Protein AF-A0A924I2G2-F1 (afdb_monomer_lite)

Structure (mmCIF, N/CA/C/O backbone):
data_AF-A0A924I2G2-F1
#
_entry.id   AF-A0A924I2G2-F1
#
loop_
_atom_site.group_PDB
_atom_site.id
_atom_site.type_symbol
_atom_site.label_atom_id
_atom_site.label_alt_id
_atom_site.label_comp_id
_atom_site.label_asym_id
_atom_site.label_entity_id
_atom_site.label_seq_id
_atom_site.pdbx_PDB_ins_code
_atom_site.Cartn_x
_atom_site.Cartn_y
_atom_site.Cartn_z
_atom_site.occupancy
_atom_s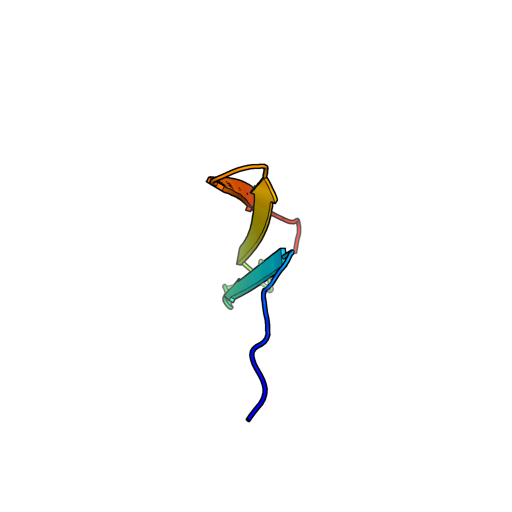ite.B_iso_or_equiv
_atom_site.auth_seq_id
_atom_site.auth_comp_id
_atom_site.auth_asym_id
_atom_site.auth_atom_id
_atom_site.pdbx_PDB_model_num
ATOM 1 N N . GLY A 1 1 ? -26.357 -6.639 5.017 1.00 88.06 1 GLY A N 1
ATOM 2 C CA . GLY A 1 1 ? -25.305 -6.366 4.018 1.00 88.06 1 GLY A CA 1
ATOM 3 C C . GLY A 1 1 ? -24.059 -5.895 4.733 1.00 88.06 1 GLY A C 1
ATOM 4 O O . GLY A 1 1 ? -24.185 -5.364 5.829 1.00 88.06 1 GLY A O 1
ATOM 5 N N . TRP A 1 2 ? -22.887 -6.091 4.138 1.00 94.81 2 TRP A N 1
ATOM 6 C CA . TRP A 1 2 ? -21.605 -5.705 4.733 1.00 94.81 2 TRP A CA 1
ATOM 7 C C . TRP A 1 2 ? -20.924 -4.634 3.885 1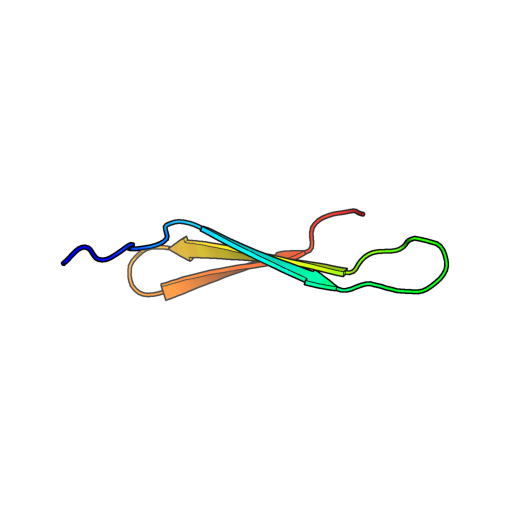.00 94.81 2 TRP A C 1
ATOM 9 O O . TRP A 1 2 ? -21.107 -4.599 2.670 1.00 94.81 2 TRP A O 1
ATOM 19 N N . ARG A 1 3 ? -20.133 -3.773 4.532 1.00 96.62 3 ARG A N 1
ATOM 20 C CA . ARG A 1 3 ? -19.300 -2.763 3.873 1.00 96.62 3 ARG A CA 1
ATOM 21 C C . ARG A 1 3 ? -17.856 -2.942 4.310 1.00 96.62 3 ARG A C 1
ATOM 23 O O . ARG A 1 3 ? -17.569 -2.869 5.502 1.00 96.62 3 ARG A O 1
ATOM 30 N N . ILE A 1 4 ? -16.960 -3.089 3.343 1.00 96.56 4 ILE A N 1
ATOM 31 C CA . ILE A 1 4 ? -15.520 -3.038 3.582 1.00 96.56 4 ILE A CA 1
ATOM 32 C C . ILE A 1 4 ? -15.090 -1.574 3.549 1.00 96.56 4 ILE A C 1
ATOM 34 O O . ILE A 1 4 ? -15.405 -0.840 2.613 1.00 96.56 4 ILE A O 1
ATOM 38 N N . VAL A 1 5 ? -14.391 -1.151 4.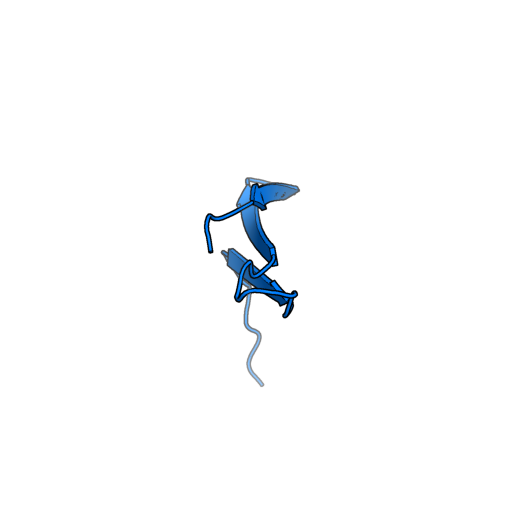596 1.00 95.69 5 VAL A N 1
ATOM 39 C CA . VAL A 1 5 ? -13.744 0.157 4.663 1.00 95.69 5 VAL A CA 1
ATOM 40 C C . VAL A 1 5 ? -12.242 -0.098 4.558 1.00 95.69 5 VAL A C 1
ATOM 42 O O . VAL A 1 5 ? -11.654 -0.558 5.537 1.00 95.69 5 VAL A O 1
ATOM 45 N N . PRO A 1 6 ? -11.621 0.129 3.391 1.00 96.06 6 PRO A N 1
ATOM 46 C CA . PRO A 1 6 ? -10.223 -0.219 3.198 1.00 96.06 6 PRO A CA 1
ATOM 47 C C . PRO A 1 6 ? -9.315 0.684 4.035 1.00 96.06 6 PRO A C 1
ATOM 49 O O . PRO A 1 6 ? -9.526 1.897 4.132 1.00 96.06 6 PRO A O 1
ATOM 52 N N . SER A 1 7 ? -8.288 0.075 4.622 1.00 96.75 7 SER A N 1
ATOM 53 C CA . SER A 1 7 ? -7.120 0.783 5.150 1.00 96.75 7 SER A CA 1
ATOM 54 C C . SER A 1 7 ? -6.031 0.935 4.086 1.00 96.75 7 SER A C 1
ATOM 56 O O . SER A 1 7 ? -5.271 1.897 4.145 1.00 96.75 7 SER A O 1
ATOM 58 N N . HIS A 1 8 ? -5.987 0.020 3.110 1.00 97.19 8 HIS A N 1
ATOM 59 C CA . HIS A 1 8 ? -5.022 -0.008 2.013 1.00 97.19 8 HIS A CA 1
ATOM 60 C C . HIS A 1 8 ? -5.682 -0.520 0.727 1.00 97.19 8 HIS A C 1
ATOM 62 O O . HIS A 1 8 ? -6.588 -1.356 0.794 1.00 97.19 8 HIS A O 1
ATOM 68 N N . ILE A 1 9 ? -5.224 -0.027 -0.423 1.00 97.94 9 ILE A N 1
ATOM 69 C CA . ILE A 1 9 ? -5.624 -0.476 -1.763 1.00 97.94 9 ILE A CA 1
ATOM 70 C C . ILE A 1 9 ? -4.362 -0.521 -2.627 1.00 97.94 9 ILE A C 1
ATOM 72 O O . ILE A 1 9 ? -3.619 0.455 -2.655 1.00 97.94 9 ILE A O 1
ATOM 76 N N . GLU A 1 10 ? -4.124 -1.628 -3.326 1.00 97.81 10 GLU A N 1
ATOM 77 C CA . GLU A 1 10 ? -3.043 -1.748 -4.308 1.00 97.81 10 GLU A CA 1
ATOM 78 C C . GLU A 1 10 ? -3.643 -1.872 -5.709 1.00 97.81 10 GLU A C 1
ATOM 80 O O . GLU A 1 10 ? -4.547 -2.681 -5.936 1.00 97.81 10 GLU A O 1
ATOM 85 N N . PHE A 1 11 ? -3.127 -1.073 -6.639 1.00 96.69 11 PHE A N 1
ATOM 86 C CA . PHE A 1 11 ? -3.360 -1.232 -8.065 1.00 96.69 11 PHE A CA 1
ATOM 87 C C . PHE A 1 11 ? -2.111 -1.840 -8.685 1.00 96.69 11 PHE A C 1
ATOM 89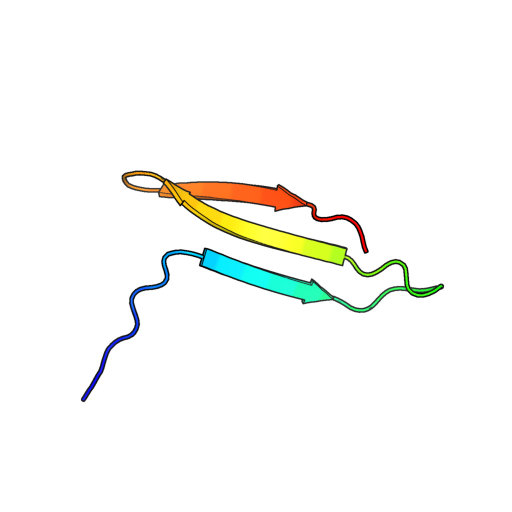 O O . PHE A 1 11 ? -1.019 -1.282 -8.595 1.00 96.69 11 PHE A O 1
ATOM 96 N N . TRP A 1 12 ? -2.296 -2.995 -9.310 1.00 96.56 12 TRP A N 1
ATOM 97 C CA . TRP A 1 12 ? -1.250 -3.712 -10.017 1.00 96.56 12 TRP A CA 1
ATOM 98 C C . TRP A 1 12 ? -1.556 -3.655 -11.508 1.00 96.56 12 TRP A C 1
ATOM 100 O O . TRP A 1 12 ? -2.667 -3.994 -11.929 1.00 96.56 12 TRP A O 1
ATOM 110 N N . GLN A 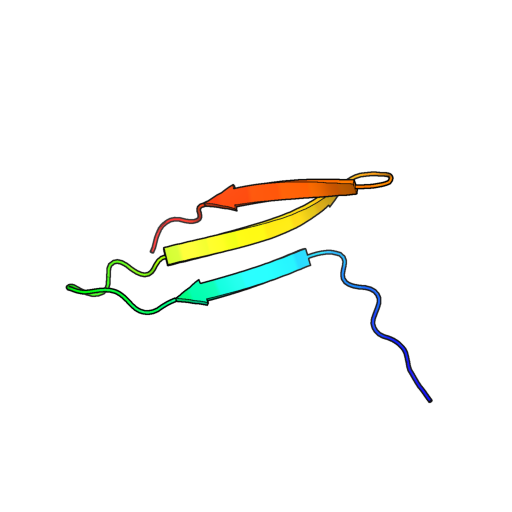1 13 ? -0.583 -3.226 -12.302 1.00 95.44 13 GLN A N 1
ATOM 111 C CA . GLN A 1 13 ? -0.700 -3.165 -13.749 1.00 95.44 13 GLN A CA 1
ATOM 112 C C . GLN A 1 13 ? 0.464 -3.903 -14.407 1.00 95.44 13 GLN A C 1
ATOM 114 O O . GLN A 1 13 ? 1.633 -3.714 -14.058 1.00 95.44 13 GLN A O 1
ATOM 119 N N . ASP A 1 14 ? 0.123 -4.735 -15.390 1.00 94.56 14 ASP A N 1
ATOM 120 C CA . ASP A 1 14 ? 1.116 -5.437 -16.189 1.00 94.56 14 ASP A CA 1
ATOM 121 C C . ASP A 1 14 ? 1.898 -4.471 -17.090 1.00 94.56 14 ASP A C 1
ATOM 123 O O . ASP A 1 14 ? 1.356 -3.488 -17.601 1.00 94.56 14 ASP A O 1
ATOM 127 N N . ARG A 1 15 ? 3.184 -4.766 -17.284 1.00 89.88 15 ARG A N 1
ATOM 128 C CA . ARG A 1 15 ? 4.134 -3.990 -18.089 1.00 89.88 15 ARG A CA 1
ATOM 129 C C . ARG A 1 15 ? 5.182 -4.934 -18.679 1.00 89.88 15 ARG A C 1
ATOM 131 O O . ARG A 1 15 ? 5.417 -6.029 -18.163 1.00 89.88 15 ARG A O 1
ATOM 138 N N . ASP A 1 16 ? 5.855 -4.477 -19.731 1.00 92.94 16 ASP A N 1
ATOM 139 C CA . ASP A 1 16 ? 6.901 -5.248 -20.403 1.00 92.94 16 ASP A CA 1
ATOM 140 C C . ASP A 1 16 ? 8.025 -5.672 -19.446 1.00 92.94 16 ASP A C 1
ATOM 142 O O . ASP A 1 16 ? 8.325 -5.019 -18.444 1.00 92.94 16 ASP A O 1
ATOM 146 N N . ASN A 1 17 ? 8.689 -6.781 -19.780 1.00 88.31 17 ASN A N 1
ATOM 147 C CA . ASN A 1 17 ? 9.844 -7.308 -19.043 1.00 88.31 17 ASN A CA 1
ATOM 148 C C . ASN A 1 17 ? 9.580 -7.619 -17.556 1.00 88.31 17 ASN A C 1
ATOM 150 O O . ASN A 1 17 ? 10.526 -7.665 -16.773 1.00 88.31 17 ASN A O 1
ATOM 154 N N . ARG A 1 18 ? 8.319 -7.875 -17.170 1.00 86.50 18 ARG A N 1
ATOM 155 C CA . ARG A 1 18 ? 7.896 -8.124 -15.774 1.00 86.50 18 ARG A CA 1
ATOM 156 C C . ARG A 1 18 ? 8.150 -6.939 -14.831 1.00 86.50 18 ARG A C 1
ATOM 158 O O . ARG A 1 18 ? 8.228 -7.116 -13.619 1.00 86.50 18 ARG A O 1
ATOM 165 N N . LEU A 1 19 ? 8.276 -5.727 -15.375 1.00 88.00 19 LEU A N 1
ATOM 166 C CA . LEU A 1 19 ? 8.457 -4.498 -14.601 1.00 88.00 19 LEU A CA 1
ATOM 167 C C . LEU A 1 19 ? 7.104 -3.921 -14.185 1.00 88.00 19 LEU A C 1
ATOM 169 O O . LEU A 1 19 ? 6.720 -2.835 -14.614 1.00 88.00 19 LEU A O 1
ATOM 173 N N . HIS A 1 20 ? 6.368 -4.685 -13.382 1.00 93.50 20 HIS A N 1
ATOM 174 C CA . HIS A 1 20 ? 5.002 -4.357 -12.992 1.00 93.50 20 HIS A CA 1
ATOM 175 C C . HIS A 1 20 ? 4.908 -3.000 -12.298 1.00 93.50 20 HIS A C 1
ATOM 177 O O . HIS A 1 20 ? 5.690 -2.679 -11.404 1.00 93.50 20 HIS A O 1
ATOM 183 N N . GLU A 1 21 ? 3.905 -2.219 -12.679 1.00 94.88 21 GLU A N 1
ATOM 184 C CA . GLU A 1 21 ? 3.607 -0.967 -12.002 1.00 94.88 21 GLU A CA 1
ATOM 185 C C . GLU A 1 21 ? 2.684 -1.268 -10.824 1.00 94.88 21 GLU A C 1
ATOM 187 O O . GLU A 1 21 ? 1.616 -1.866 -10.983 1.00 94.88 21 GLU A O 1
ATOM 192 N N . ARG A 1 22 ? 3.141 -0.916 -9.623 1.00 97.06 22 ARG A N 1
ATOM 193 C CA . ARG A 1 22 ? 2.456 -1.221 -8.370 1.00 97.06 22 ARG A CA 1
ATOM 194 C C . ARG A 1 22 ? 2.246 0.064 -7.592 1.00 97.06 22 ARG A C 1
ATOM 196 O O . ARG A 1 22 ? 3.174 0.567 -6.960 1.00 97.06 22 ARG A O 1
ATOM 203 N N . GLU A 1 23 ? 1.031 0.589 -7.636 1.00 97.38 23 GLU A N 1
ATOM 204 C CA . GLU A 1 23 ? 0.632 1.773 -6.879 1.00 97.38 23 GLU A CA 1
ATOM 205 C C . GLU A 1 23 ? -0.097 1.357 -5.604 1.00 97.38 23 GLU A C 1
ATOM 207 O O . GLU A 1 23 ? -1.068 0.601 -5.650 1.00 97.38 23 GLU A O 1
ATOM 212 N N . ILE A 1 24 ? 0.337 1.875 -4.458 1.00 97.69 24 ILE A N 1
ATOM 213 C CA . ILE A 1 24 ? -0.309 1.627 -3.170 1.00 97.69 24 ILE A CA 1
ATOM 214 C C . ILE A 1 24 ? -0.908 2.912 -2.609 1.00 97.69 24 ILE A C 1
ATOM 216 O O . ILE A 1 24 ? -0.264 3.960 -2.552 1.00 97.69 24 ILE A O 1
ATOM 220 N N . PHE A 1 25 ? -2.151 2.804 -2.152 1.00 98.25 25 PHE A N 1
ATOM 221 C CA . PHE A 1 25 ? -2.867 3.836 -1.425 1.00 98.25 25 PHE A CA 1
ATOM 222 C C . PHE A 1 25 ? -3.065 3.375 0.011 1.00 98.25 25 PHE A C 1
ATOM 224 O O . PHE A 1 25 ? -3.701 2.350 0.259 1.00 98.25 25 PHE A O 1
ATOM 231 N N . THR A 1 26 ? -2.571 4.163 0.960 1.00 97.94 26 THR A N 1
ATOM 232 C CA . THR A 1 26 ? -2.723 3.921 2.398 1.00 97.94 26 THR A CA 1
ATOM 233 C C . THR A 1 26 ? -3.561 5.023 3.010 1.00 97.94 26 THR A C 1
ATOM 235 O O . THR A 1 26 ? -3.301 6.208 2.792 1.00 97.94 26 THR A O 1
ATOM 238 N N . ARG A 1 27 ? -4.580 4.662 3.786 1.00 97.19 27 ARG A N 1
ATOM 239 C CA . ARG A 1 27 ? -5.451 5.655 4.406 1.00 97.19 27 ARG A CA 1
ATOM 240 C C . ARG A 1 27 ? -4.674 6.446 5.458 1.00 97.19 27 ARG A C 1
ATOM 242 O O . ARG A 1 27 ? -4.083 5.861 6.360 1.00 97.19 27 ARG A O 1
ATOM 249 N N . SER A 1 28 ? -4.704 7.772 5.356 1.00 95.69 28 SER A N 1
ATOM 250 C CA . SER A 1 28 ? -3.966 8.686 6.230 1.00 95.69 28 SER A CA 1
ATOM 251 C C . SER A 1 28 ? -4.885 9.811 6.700 1.00 95.69 28 SER A C 1
ATOM 253 O O . SER A 1 28 ? -5.230 10.720 5.944 1.00 95.69 28 SER A O 1
ATOM 255 N N . GLY A 1 29 ? -5.345 9.717 7.951 1.00 91.81 29 GLY A N 1
ATOM 256 C CA . GLY A 1 29 ? -6.305 10.660 8.528 1.00 91.81 29 GLY A CA 1
ATOM 257 C C . GLY A 1 29 ? -7.592 10.762 7.701 1.00 91.81 29 GLY A C 1
ATOM 258 O O . GLY A 1 29 ? -8.327 9.785 7.539 1.00 91.81 29 GLY A O 1
ATOM 259 N N . THR A 1 30 ? -7.868 11.959 7.180 1.00 92.44 30 THR A N 1
ATOM 260 C CA . THR A 1 30 ? -9.030 12.247 6.324 1.00 92.44 30 THR A CA 1
ATOM 261 C C . THR A 1 30 ? -8.781 11.981 4.836 1.00 92.44 30 THR A C 1
ATOM 263 O O . THR A 1 30 ? -9.715 12.105 4.045 1.00 92.44 30 THR A O 1
ATOM 266 N N . GLY A 1 31 ? -7.563 11.593 4.448 1.00 95.38 31 GLY A N 1
ATOM 267 C CA . GLY A 1 31 ? -7.164 11.376 3.060 1.00 95.38 31 GLY A CA 1
ATOM 268 C C . GLY A 1 31 ? -6.433 10.053 2.830 1.00 95.38 31 GLY A C 1
ATOM 269 O O . GLY A 1 31 ? -6.573 9.087 3.586 1.00 95.38 31 GLY A O 1
ATOM 270 N N . TRP A 1 32 ? -5.654 10.026 1.753 1.00 97.88 32 TRP A N 1
ATOM 271 C CA . TRP A 1 32 ? -4.841 8.891 1.332 1.00 97.88 32 TRP A CA 1
ATOM 272 C C . TRP A 1 32 ? -3.414 9.357 1.066 1.00 97.88 32 TRP A C 1
ATOM 274 O O . TRP A 1 32 ? -3.199 10.412 0.474 1.00 97.88 32 TRP A O 1
ATOM 284 N N . SER A 1 33 ? -2.449 8.560 1.502 1.00 97.12 33 SER A N 1
ATOM 285 C CA . SER A 1 33 ? -1.065 8.638 1.049 1.00 97.12 33 SER A CA 1
ATOM 286 C C . SER A 1 33 ? -0.876 7.677 -0.124 1.00 97.12 33 SER A C 1
ATOM 288 O O . SER A 1 33 ? -1.494 6.613 -0.145 1.00 97.12 33 SER A O 1
ATOM 290 N N . HIS A 1 34 ? -0.033 8.055 -1.082 1.00 96.69 34 HIS A N 1
ATOM 291 C CA . HIS A 1 34 ? 0.248 7.302 -2.308 1.00 96.69 34 HIS A CA 1
ATOM 292 C C . HIS A 1 34 ? 1.745 7.013 -2.429 1.00 96.69 34 HIS A C 1
ATOM 294 O O . HIS A 1 34 ? 2.569 7.817 -1.987 1.00 96.69 34 HIS A O 1
ATOM 300 N N . GLY A 1 35 ? 2.086 5.870 -3.019 1.00 96.19 35 GLY A N 1
ATOM 301 C CA . GLY A 1 35 ? 3.461 5.518 -3.350 1.00 96.19 35 GLY A CA 1
ATOM 302 C C . GLY A 1 35 ? 3.557 4.401 -4.383 1.00 96.19 35 GLY A C 1
ATOM 303 O O . GLY A 1 35 ? 2.573 3.727 -4.688 1.00 96.19 35 GLY A O 1
ATOM 304 N N . LEU A 1 36 ? 4.773 4.203 -4.894 1.00 96.12 36 LEU A N 1
ATOM 305 C CA . LEU A 1 36 ? 5.123 3.109 -5.798 1.00 96.12 36 LEU A CA 1
ATOM 306 C C . LEU A 1 36 ? 5.849 2.000 -5.034 1.00 96.12 36 LEU A C 1
ATOM 308 O O . LEU A 1 36 ? 6.696 2.277 -4.182 1.00 96.12 36 LEU A O 1
ATOM 312 N N . LEU A 1 37 ? 5.538 0.749 -5.363 1.00 92.56 37 LEU A N 1
ATOM 313 C CA . LEU A 1 37 ? 6.263 -0.427 -4.892 1.00 92.56 37 LEU A C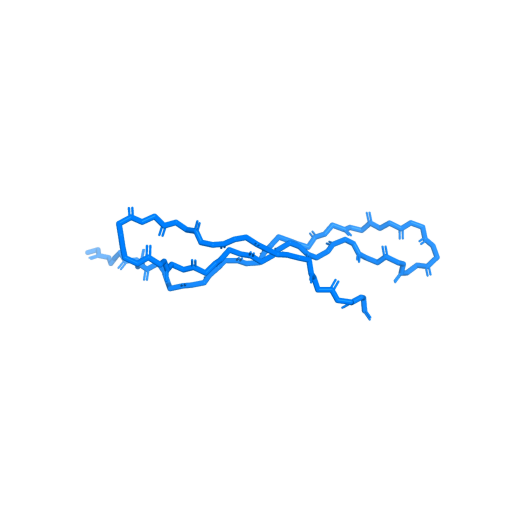A 1
ATOM 314 C C . LEU A 1 37 ? 7.186 -0.956 -5.990 1.00 92.56 37 LEU A C 1
ATOM 316 O O . LEU A 1 37 ? 6.896 -0.838 -7.179 1.00 92.56 37 LEU A O 1
ATOM 320 N N . TYR A 1 38 ? 8.301 -1.555 -5.573 1.00 84.31 38 TYR A N 1
ATOM 321 C CA . TYR A 1 38 ? 9.182 -2.256 -6.499 1.00 84.31 38 TYR A CA 1
ATOM 322 C C . TYR A 1 38 ? 8.472 -3.518 -7.048 1.00 84.31 38 TYR A C 1
ATOM 324 O O . TYR A 1 38 ? 7.725 -4.154 -6.284 1.00 84.31 38 TYR A O 1
ATOM 332 N N . PRO A 1 39 ? 8.663 -3.856 -8.340 1.00 78.31 39 PRO A N 1
ATOM 333 C CA . PRO A 1 39 ? 8.131 -5.075 -8.951 1.00 78.31 39 PRO A CA 1
ATOM 334 C C . PRO A 1 39 ? 8.601 -6.360 -8.261 1.00 78.31 39 PRO A C 1
ATOM 336 O O . PRO A 1 39 ? 9.786 -6.430 -7.860 1.00 78.31 39 PRO A O 1
#

Radius of gyration: 12.87 Å; chains: 1; bounding box: 35×20×29 Å

Sequence (39 aa):
GWRIVPSHIEFWQDRDNRLHEREIFTRSGTGWSHGLLYP

pLDDT: mean 94.22, std 4.34, range [78.31, 98.25]

Secondary structure (DSSP, 8-state):
------SEEEEEE--GGG--EEEEEEEETTEEEEEEEP-

Foldseek 3Di:
DDDDDDQKDWDWDDDPPRQIWIKMWGDDVPRTDIDTDGD